Protein AF-A0A521UK44-F1 (afdb_monomer)

Structure (mmCIF, N/CA/C/O backbone):
data_AF-A0A521UK44-F1
#
_entry.id   AF-A0A521UK44-F1
#
loop_
_atom_site.group_PDB
_atom_site.id
_atom_site.type_symbol
_atom_site.label_atom_id
_atom_site.label_alt_id
_atom_site.label_comp_id
_atom_site.label_asym_id
_atom_site.label_entity_id
_atom_site.label_seq_id
_atom_site.pdbx_PDB_ins_code
_atom_site.Cartn_x
_atom_site.Cartn_y
_atom_site.Cartn_z
_atom_site.occupancy
_atom_site.B_iso_or_equiv
_atom_site.auth_seq_id
_atom_site.auth_comp_id
_atom_site.auth_asym_id
_atom_site.auth_atom_id
_atom_site.pdbx_PDB_model_num
ATOM 1 N N . MET A 1 1 ? -16.943 -1.272 20.532 1.00 73.62 1 MET A N 1
ATOM 2 C CA . MET A 1 1 ? -16.812 0.109 20.017 1.00 73.62 1 MET A CA 1
ATOM 3 C C . MET A 1 1 ? -16.555 1.022 21.199 1.00 73.62 1 MET A C 1
ATOM 5 O O . MET A 1 1 ? -17.349 1.000 22.131 1.00 73.62 1 MET A O 1
ATOM 9 N N . HIS A 1 2 ? -15.454 1.770 21.177 1.00 82.94 2 HIS A N 1
ATOM 10 C CA . HIS A 1 2 ? -15.030 2.652 22.271 1.00 82.94 2 HIS A CA 1
ATOM 11 C C . HIS A 1 2 ? -15.030 4.107 21.805 1.00 82.94 2 HIS A C 1
ATOM 13 O O . HIS A 1 2 ? -14.493 4.373 20.740 1.00 82.94 2 HIS A O 1
ATOM 19 N N . ALA A 1 3 ? -15.595 5.042 22.571 1.00 88.75 3 ALA A N 1
ATOM 20 C CA . ALA A 1 3 ? -15.521 6.474 22.272 1.00 88.75 3 ALA A CA 1
ATOM 21 C C . ALA A 1 3 ? -14.520 7.155 23.214 1.00 88.75 3 ALA A C 1
ATOM 23 O O . ALA A 1 3 ? -14.630 7.019 24.431 1.00 88.75 3 ALA A O 1
ATOM 24 N N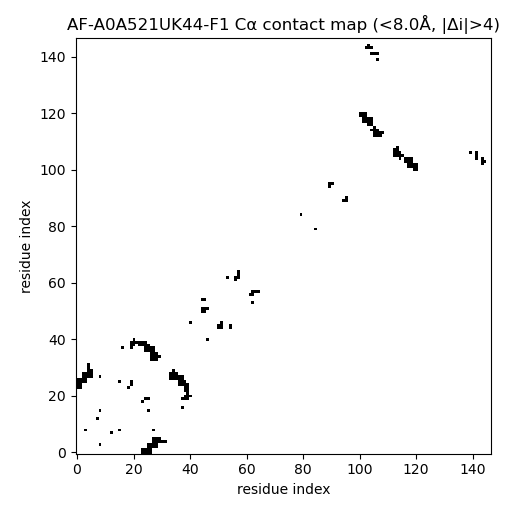 . ILE A 1 4 ? -13.543 7.872 22.659 1.00 91.88 4 ILE A N 1
ATOM 25 C CA . ILE A 1 4 ? -12.483 8.549 23.416 1.00 91.88 4 ILE A CA 1
ATOM 26 C C . ILE A 1 4 ? -12.240 9.962 22.903 1.00 91.88 4 ILE A C 1
ATOM 28 O O . ILE A 1 4 ? -12.144 10.193 21.701 1.00 91.88 4 ILE A O 1
ATOM 32 N N . GLY A 1 5 ? -12.058 10.898 23.833 1.00 92.06 5 GLY A N 1
ATOM 33 C CA . GLY A 1 5 ? -11.673 12.267 23.507 1.00 92.06 5 GLY A CA 1
ATOM 34 C C . GLY A 1 5 ? -10.259 12.358 22.924 1.00 92.06 5 GLY A C 1
ATOM 35 O O . GLY A 1 5 ? -9.378 11.573 23.289 1.00 92.06 5 GLY A O 1
ATOM 36 N N . ILE A 1 6 ? -10.007 13.363 22.077 1.00 92.31 6 ILE A N 1
ATOM 37 C CA . ILE A 1 6 ? -8.673 13.666 21.516 1.00 92.31 6 ILE A CA 1
ATOM 38 C C . ILE A 1 6 ? -7.602 13.762 22.612 1.00 92.31 6 ILE A C 1
ATOM 40 O O . ILE A 1 6 ? -6.473 13.305 22.429 1.00 92.31 6 ILE A O 1
ATOM 44 N N . GLU A 1 7 ? -7.944 14.327 23.769 1.00 91.00 7 GLU A N 1
ATOM 45 C CA . GLU A 1 7 ? -7.009 14.470 24.884 1.00 91.00 7 GLU A CA 1
ATOM 46 C C . GLU A 1 7 ? -6.581 13.114 25.467 1.00 91.00 7 GLU A C 1
ATOM 48 O O . GLU A 1 7 ? -5.390 12.877 25.692 1.00 91.00 7 GLU A O 1
ATOM 53 N N . ALA A 1 8 ? -7.532 12.192 25.637 1.00 89.06 8 ALA A N 1
ATOM 54 C CA . ALA A 1 8 ? -7.252 10.831 26.084 1.00 89.06 8 ALA A CA 1
ATOM 55 C C . ALA A 1 8 ? -6.443 10.052 25.034 1.00 89.06 8 ALA A C 1
ATOM 57 O O . ALA A 1 8 ? -5.500 9.339 25.386 1.00 89.06 8 ALA A O 1
ATOM 58 N N . LEU A 1 9 ? -6.758 10.242 23.745 1.00 91.44 9 LEU A N 1
ATOM 59 C CA . LEU A 1 9 ? -6.027 9.621 22.642 1.00 91.44 9 LEU A CA 1
ATOM 60 C C . LEU A 1 9 ? -4.561 10.069 22.610 1.00 91.44 9 LEU A C 1
ATOM 62 O O . LEU A 1 9 ? -3.677 9.234 22.453 1.00 91.44 9 LEU A O 1
ATOM 66 N N . LYS A 1 10 ? -4.283 11.361 22.813 1.00 91.38 10 LYS A N 1
ATOM 67 C CA . LYS A 1 10 ? -2.912 11.897 22.838 1.00 91.38 10 LYS A CA 1
ATOM 68 C C . LYS A 1 10 ? -2.050 11.220 23.909 1.00 91.38 10 LYS A C 1
ATOM 70 O O . LYS A 1 10 ? -0.900 10.881 23.649 1.00 91.38 10 LYS A O 1
ATOM 75 N N . ASN A 1 11 ? -2.611 11.008 25.099 1.00 93.50 11 ASN A N 1
ATOM 76 C CA . ASN A 1 11 ? -1.867 10.486 26.246 1.00 93.50 11 ASN A CA 1
ATOM 77 C C . ASN A 1 11 ? -1.680 8.959 26.203 1.00 93.50 11 ASN A C 1
ATOM 79 O O . ASN A 1 11 ? -0.750 8.444 26.819 1.00 93.50 11 ASN A O 1
ATOM 83 N N . ARG A 1 12 ? -2.561 8.226 25.504 1.00 91.75 12 ARG A N 1
ATOM 84 C CA . ARG A 1 12 ? -2.573 6.749 25.476 1.00 91.75 12 ARG A CA 1
ATOM 85 C C . ARG A 1 12 ? -2.700 6.167 24.066 1.00 91.75 12 ARG A C 1
ATOM 87 O O . ARG A 1 12 ? -3.253 5.086 23.878 1.00 91.75 12 ARG A O 1
ATOM 94 N N . LEU A 1 13 ? -2.151 6.854 23.064 1.00 92.56 13 LEU A N 1
ATOM 95 C CA . LEU A 1 13 ? -2.261 6.465 21.654 1.00 92.56 13 LEU A CA 1
ATOM 96 C C . LEU A 1 13 ? -1.863 5.002 21.418 1.00 92.56 13 LEU A C 1
ATOM 98 O O . LEU A 1 13 ? -2.602 4.246 20.795 1.00 92.56 13 LEU A O 1
ATOM 102 N N . SER A 1 14 ? -0.716 4.588 21.957 1.00 90.69 14 SER A N 1
ATOM 103 C CA . SER A 1 14 ? -0.182 3.235 21.774 1.00 90.69 14 SER A CA 1
ATOM 104 C C . SER A 1 14 ? -1.114 2.140 22.298 1.00 90.69 14 SER A C 1
ATOM 106 O O . SER A 1 14 ? -1.151 1.046 21.738 1.00 90.69 14 SER A O 1
ATOM 108 N N . GLU A 1 15 ? -1.866 2.414 23.362 1.00 91.00 15 GLU A N 1
ATOM 109 C CA . GLU A 1 15 ? -2.834 1.475 23.931 1.00 91.00 15 GLU A CA 1
ATOM 110 C C . GLU A 1 15 ? -4.027 1.300 22.991 1.00 91.00 15 GLU A C 1
ATOM 112 O O . GLU A 1 15 ? -4.367 0.177 22.615 1.00 91.00 15 GLU A O 1
ATOM 117 N N . PHE A 1 16 ? -4.600 2.414 22.535 1.00 91.12 16 PHE A N 1
ATOM 118 C CA . PHE A 1 16 ? -5.757 2.400 21.645 1.00 91.12 16 PHE A CA 1
ATOM 119 C C . PHE A 1 16 ? -5.426 1.867 20.248 1.00 91.12 16 PHE A C 1
ATOM 121 O O . PHE A 1 16 ? -6.240 1.160 19.663 1.00 91.12 16 PHE A O 1
ATOM 128 N N . VAL A 1 17 ? -4.211 2.095 19.737 1.00 89.31 17 VAL A N 1
ATOM 129 C CA . VAL A 1 17 ? -3.739 1.476 18.485 1.00 89.31 17 VAL A CA 1
ATOM 130 C C . VAL A 1 17 ? -3.633 -0.044 18.621 1.00 89.31 17 VAL A C 1
ATOM 132 O O . VAL A 1 17 ? -4.026 -0.770 17.711 1.00 89.31 17 VAL A O 1
ATOM 135 N N . ARG A 1 18 ? -3.158 -0.560 19.763 1.00 89.44 18 ARG A N 1
ATOM 136 C CA . ARG A 1 18 ? -3.140 -2.013 20.027 1.00 89.44 18 ARG A CA 1
ATOM 137 C C . ARG A 1 18 ? -4.543 -2.584 20.194 1.00 89.44 18 ARG A C 1
ATOM 139 O O . ARG A 1 18 ? -4.771 -3.742 19.857 1.00 89.44 18 ARG A O 1
ATOM 146 N N . LEU A 1 19 ? -5.468 -1.808 20.751 1.00 88.50 19 LEU A N 1
ATOM 147 C CA . LEU A 1 19 ? -6.878 -2.179 20.831 1.00 88.50 19 LEU A CA 1
ATOM 148 C C . LEU A 1 19 ? -7.479 -2.288 19.420 1.00 88.50 19 LEU A C 1
ATOM 150 O O . LEU A 1 19 ? -8.051 -3.321 19.080 1.00 88.50 19 LEU A O 1
ATOM 154 N N . ALA A 1 20 ? -7.222 -1.298 18.561 1.00 88.56 20 ALA A N 1
ATOM 155 C CA . ALA A 1 20 ? -7.658 -1.322 17.169 1.00 88.56 20 ALA A CA 1
ATOM 156 C C . ALA A 1 20 ? -7.037 -2.470 16.370 1.00 88.56 20 ALA A C 1
ATOM 158 O O . ALA A 1 20 ? -7.738 -3.182 15.658 1.00 88.56 20 ALA A O 1
ATOM 159 N N . GLY A 1 21 ? -5.744 -2.741 16.562 1.00 83.69 21 GLY A N 1
ATOM 160 C CA . GLY A 1 21 ? -5.069 -3.890 15.954 1.00 83.69 21 GLY A CA 1
ATOM 161 C C . GLY A 1 21 ? -5.638 -5.254 16.367 1.00 83.69 21 GLY A C 1
ATOM 162 O O . GLY A 1 21 ? -5.449 -6.224 15.643 1.00 83.69 21 GLY A O 1
ATOM 163 N N . ARG A 1 22 ? -6.357 -5.338 17.495 1.00 84.56 22 ARG A N 1
ATOM 164 C CA . ARG A 1 22 ? -7.035 -6.559 17.965 1.00 84.56 22 ARG A CA 1
ATOM 165 C C . ARG A 1 22 ? -8.445 -6.745 17.396 1.00 84.56 22 ARG A C 1
ATOM 167 O O . ARG A 1 22 ? -9.093 -7.727 17.739 1.00 84.56 22 ARG A O 1
ATOM 174 N N . GLY A 1 23 ? -8.908 -5.842 16.529 1.00 84.94 23 GLY A N 1
ATOM 175 C CA . GLY A 1 23 ? -10.236 -5.923 15.914 1.00 84.94 23 GLY A CA 1
ATOM 176 C C . GLY A 1 23 ? -11.252 -4.931 16.473 1.00 84.94 23 GLY A C 1
ATOM 177 O O . GLY A 1 23 ? -12.405 -4.950 16.050 1.00 84.94 23 GLY A O 1
ATOM 178 N N . GLU A 1 24 ? -10.869 -4.062 17.410 1.00 87.12 24 GLU A N 1
ATOM 179 C CA . GLU A 1 24 ? -11.815 -3.120 18.004 1.00 87.12 24 GLU A CA 1
ATOM 180 C C . GLU A 1 24 ? -11.887 -1.783 17.265 1.00 87.12 24 GLU A C 1
ATOM 182 O O . GLU A 1 24 ? -10.884 -1.133 17.000 1.00 87.12 24 GLU A O 1
ATOM 187 N N . THR A 1 25 ? -13.098 -1.299 17.012 1.00 90.12 25 THR A N 1
ATOM 188 C CA . THR A 1 25 ? -13.299 0.065 16.515 1.00 90.12 25 THR A CA 1
ATOM 189 C C . THR A 1 25 ? -13.268 1.082 17.656 1.00 90.12 25 THR A C 1
ATOM 191 O O . THR A 1 25 ? -14.058 0.985 18.608 1.00 90.12 25 THR A O 1
ATOM 194 N N . VAL A 1 26 ? -12.415 2.101 17.521 1.00 92.56 26 VAL A N 1
ATOM 195 C CA . VAL A 1 26 ? -12.287 3.219 18.462 1.00 92.56 26 VAL A CA 1
ATOM 196 C C . VAL A 1 26 ? -12.689 4.531 17.780 1.00 92.56 26 VAL A C 1
ATOM 198 O O . VAL A 1 26 ? -12.046 4.981 16.839 1.00 92.56 26 VAL A O 1
ATOM 201 N N . LEU A 1 27 ? -13.755 5.160 18.259 1.00 92.56 27 LEU A N 1
ATOM 202 C CA . LEU A 1 27 ? -14.236 6.468 17.830 1.00 92.56 27 LEU A CA 1
ATOM 203 C C . LEU A 1 27 ? -13.479 7.565 18.577 1.00 92.56 27 LEU A C 1
ATOM 205 O O . LEU A 1 27 ? -13.431 7.581 19.807 1.00 92.56 27 LEU A O 1
ATOM 209 N N . VAL A 1 28 ? -12.916 8.504 17.827 1.00 93.56 28 VAL A N 1
ATOM 210 C CA . VAL A 1 28 ? -12.214 9.669 18.363 1.00 93.56 28 VAL A CA 1
ATOM 211 C C . VAL A 1 28 ? -13.169 10.853 18.364 1.00 93.56 28 VAL A C 1
ATOM 213 O O . VAL A 1 28 ? -13.737 11.188 17.321 1.00 93.56 28 VAL A O 1
ATOM 216 N N . THR A 1 29 ? -13.333 11.495 19.518 1.00 94.75 29 THR A N 1
ATOM 217 C CA . THR A 1 29 ? -14.237 12.631 19.712 1.00 94.75 29 THR A CA 1
ATOM 218 C C . THR A 1 29 ? -13.488 13.924 20.056 1.00 94.75 29 THR A C 1
ATOM 220 O O . THR A 1 29 ? -12.518 13.920 20.812 1.00 94.75 29 THR A O 1
ATOM 223 N N . ASP A 1 30 ? -13.942 15.056 19.516 1.00 93.00 30 ASP A N 1
ATOM 224 C CA . ASP A 1 30 ? -13.625 16.406 20.010 1.00 93.00 30 ASP A CA 1
ATOM 225 C C . ASP A 1 30 ? -14.919 17.027 20.524 1.00 93.00 30 ASP A C 1
ATOM 227 O O . ASP A 1 30 ? -15.873 17.135 19.753 1.00 93.00 30 ASP A O 1
ATOM 231 N N . ARG A 1 31 ? -14.964 17.426 21.802 1.00 89.12 31 ARG A N 1
ATOM 232 C CA . ARG A 1 31 ? -16.148 18.058 22.417 1.00 89.12 31 ARG A CA 1
ATOM 233 C C . ARG A 1 31 ? -17.450 17.317 22.062 1.00 89.12 31 ARG A C 1
ATOM 235 O O . ARG A 1 31 ? -18.374 17.894 21.497 1.00 89.12 31 ARG A O 1
ATOM 242 N N . ASP A 1 32 ? -17.453 16.006 22.317 1.00 81.94 32 ASP A N 1
ATOM 243 C CA . ASP A 1 32 ? -18.562 15.068 22.065 1.00 81.94 32 ASP A CA 1
ATOM 244 C C . ASP A 1 32 ? -18.972 14.866 20.596 1.00 81.94 32 ASP A C 1
ATOM 246 O O . ASP A 1 32 ? -19.937 14.162 20.297 1.00 81.94 32 ASP A O 1
ATOM 250 N N . ARG A 1 33 ? -18.199 15.399 19.645 1.00 90.94 33 ARG A N 1
ATOM 251 C CA . ARG A 1 33 ? -18.382 15.158 18.212 1.00 90.94 33 ARG A CA 1
ATOM 252 C C . ARG A 1 33 ? -17.369 14.142 17.705 1.00 90.94 33 ARG A C 1
ATOM 254 O O . ARG A 1 33 ? -16.169 14.338 17.870 1.00 90.94 33 ARG A O 1
ATOM 261 N N . VAL A 1 34 ? -17.830 13.093 17.024 1.00 91.62 34 VAL A N 1
ATOM 262 C CA . VAL A 1 34 ? -16.942 12.130 16.349 1.00 91.62 34 VAL A CA 1
ATOM 263 C C . VAL A 1 34 ? -16.196 12.833 15.213 1.00 91.62 34 VAL A C 1
ATOM 265 O O . VAL A 1 34 ? -16.817 13.380 14.301 1.00 91.62 34 VAL A O 1
ATOM 268 N N . VAL A 1 35 ? -14.865 12.823 15.281 1.00 92.12 35 VAL A N 1
ATOM 269 C CA . VAL A 1 35 ? -13.973 13.439 14.284 1.00 92.12 35 VAL A CA 1
ATOM 270 C C . VAL A 1 35 ? -13.196 12.409 13.471 1.00 92.12 35 VAL A C 1
ATOM 272 O O . VAL A 1 35 ? -12.824 12.691 12.335 1.00 92.12 35 VAL A O 1
ATOM 275 N N . ALA A 1 36 ? -12.946 11.225 14.031 1.00 91.62 36 ALA A N 1
ATOM 276 C CA . ALA A 1 36 ? -12.216 10.158 13.361 1.00 91.62 36 ALA A CA 1
ATOM 277 C C . ALA A 1 36 ? -12.576 8.784 13.936 1.00 91.62 36 ALA A C 1
ATOM 279 O O . ALA A 1 36 ? -13.144 8.671 15.023 1.00 91.62 36 ALA A O 1
ATOM 280 N N . GLU A 1 37 ? -12.195 7.740 13.210 1.00 91.25 37 GLU A N 1
ATOM 281 C CA . GLU A 1 37 ? -12.329 6.347 13.618 1.00 91.25 37 GLU A CA 1
ATOM 282 C C . GLU A 1 37 ? -10.978 5.646 13.453 1.00 91.25 37 GLU A C 1
ATOM 284 O O . GLU A 1 37 ? -10.337 5.734 12.402 1.00 91.25 37 GLU A O 1
ATOM 289 N N . LEU A 1 38 ? -10.548 4.948 14.499 1.00 91.06 38 LEU A N 1
ATOM 290 C CA . LEU A 1 38 ? -9.434 4.018 14.464 1.00 91.06 38 LEU A CA 1
ATOM 291 C C . LEU A 1 38 ? -10.012 2.612 14.287 1.00 91.06 38 LEU A C 1
ATOM 293 O O . LEU A 1 38 ? -10.668 2.080 15.183 1.00 91.06 38 LEU A O 1
ATOM 297 N N . VAL A 1 39 ? -9.784 2.038 13.111 1.00 88.44 39 VAL A N 1
ATOM 298 C CA . VAL A 1 39 ? -10.273 0.709 12.729 1.00 88.44 39 VAL A CA 1
ATOM 299 C C . VAL A 1 39 ? -9.139 -0.308 12.703 1.00 88.44 39 VAL A C 1
ATOM 301 O O . VAL A 1 39 ? -7.985 0.078 12.472 1.00 88.44 39 VAL A O 1
ATOM 304 N N . PRO A 1 40 ? -9.441 -1.607 12.871 1.00 83.62 40 PRO A N 1
ATOM 305 C CA . PRO A 1 40 ? -8.479 -2.651 12.560 1.00 83.62 40 PRO A CA 1
ATOM 306 C C . PRO A 1 40 ? -7.958 -2.536 11.118 1.00 83.62 40 PRO A C 1
ATOM 308 O O . PRO A 1 40 ? -8.672 -2.050 10.228 1.00 83.62 40 PRO A O 1
ATOM 311 N N . PRO A 1 41 ? -6.723 -3.003 10.854 1.00 76.62 41 PRO A N 1
ATOM 312 C CA . PRO A 1 41 ? -6.232 -3.171 9.494 1.00 76.62 41 PRO A CA 1
ATOM 313 C C . PRO A 1 41 ? -7.241 -3.999 8.694 1.00 76.62 41 PRO A C 1
ATOM 315 O O . PRO A 1 41 ? -7.597 -5.104 9.095 1.00 76.62 41 PRO A O 1
ATOM 318 N N . ARG A 1 42 ? -7.744 -3.448 7.585 1.00 70.62 42 ARG A N 1
ATOM 319 C CA . ARG A 1 42 ? -8.755 -4.125 6.762 1.00 70.62 42 ARG A CA 1
ATOM 320 C C . ARG A 1 42 ? -8.202 -5.451 6.243 1.00 70.62 42 ARG A C 1
ATOM 322 O O . ARG A 1 42 ? -7.091 -5.470 5.713 1.00 70.62 42 ARG A O 1
ATOM 329 N N . GLU A 1 43 ? -8.993 -6.515 6.337 1.00 56.31 43 GLU A N 1
ATOM 330 C CA . GLU A 1 43 ? -8.676 -7.812 5.735 1.00 56.31 43 GLU A CA 1
ATOM 331 C C . GLU A 1 43 ? -8.365 -7.614 4.240 1.00 56.31 43 GLU A C 1
ATOM 333 O O . GLU A 1 43 ? -9.131 -6.986 3.507 1.00 56.31 43 GLU A O 1
ATOM 338 N N . GLY A 1 44 ? -7.176 -8.042 3.807 1.00 55.25 44 GLY A N 1
ATOM 339 C CA . GLY A 1 44 ? -6.665 -7.813 2.448 1.00 55.25 44 GLY A CA 1
ATOM 340 C C . GLY A 1 44 ? -5.729 -6.607 2.281 1.00 55.25 44 GLY A C 1
ATOM 341 O O . GLY A 1 44 ? -5.117 -6.461 1.224 1.00 55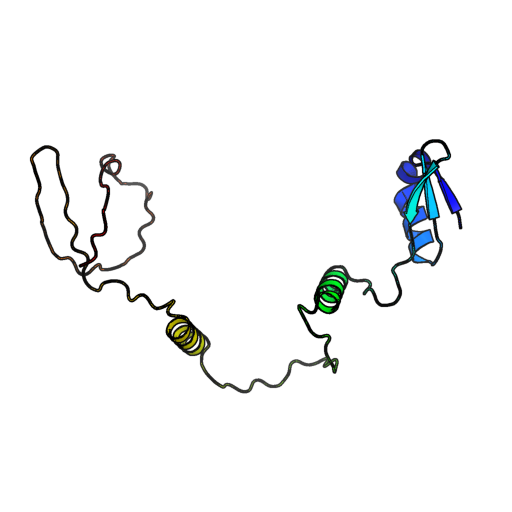.25 44 GLY A O 1
ATOM 342 N N . ARG A 1 45 ? -5.542 -5.764 3.307 1.00 56.66 45 ARG A N 1
ATOM 343 C CA . ARG A 1 45 ? -4.369 -4.880 3.388 1.00 56.66 45 ARG A CA 1
ATOM 344 C C . ARG A 1 45 ? -3.250 -5.644 4.069 1.00 56.66 45 ARG A C 1
ATOM 346 O O . ARG A 1 45 ? -3.425 -6.142 5.178 1.00 56.66 45 ARG A O 1
ATOM 353 N N . SER A 1 46 ? -2.106 -5.744 3.406 1.00 57.81 46 SER A N 1
ATOM 354 C CA . SER A 1 46 ? -0.962 -6.383 4.038 1.00 57.81 46 SER A CA 1
ATOM 355 C C . SER A 1 46 ? -0.475 -5.562 5.239 1.00 57.81 46 SER A C 1
ATOM 357 O O . SER A 1 46 ? -0.564 -4.333 5.266 1.00 57.81 46 SER A O 1
ATOM 359 N N . LEU A 1 47 ? 0.011 -6.281 6.253 1.00 61.44 47 LEU A N 1
ATOM 360 C CA . LEU A 1 47 ? 0.484 -5.767 7.541 1.00 61.44 47 LEU A CA 1
ATOM 361 C C . LEU A 1 47 ? 1.800 -4.978 7.424 1.00 61.44 47 LEU A C 1
ATOM 363 O O . LEU A 1 47 ? 2.254 -4.377 8.396 1.00 61.44 47 LEU A O 1
ATOM 367 N N . SER A 1 48 ? 2.415 -4.988 6.241 1.00 65.19 48 SER A N 1
ATOM 368 C CA . SER A 1 48 ? 3.680 -4.330 5.935 1.00 65.19 48 SER A CA 1
ATOM 369 C C . SER A 1 48 ? 3.448 -3.093 5.052 1.00 65.19 48 SER A C 1
ATOM 371 O O . SER A 1 48 ? 2.673 -3.122 4.097 1.00 65.19 48 SER A O 1
ATOM 373 N N . VAL A 1 49 ? 4.112 -1.972 5.362 1.00 60.66 49 VAL A N 1
ATOM 374 C CA . VAL A 1 49 ? 3.928 -0.678 4.662 1.00 60.66 49 VAL A CA 1
ATOM 375 C C . VAL A 1 49 ? 4.217 -0.741 3.146 1.00 60.66 49 VAL A C 1
ATOM 377 O O . VAL A 1 49 ? 3.392 -0.234 2.382 1.00 60.66 49 VAL A O 1
ATOM 380 N N . PRO A 1 50 ? 5.307 -1.383 2.669 1.00 62.28 50 PRO A N 1
ATOM 381 C CA . PRO A 1 50 ? 5.557 -1.596 1.231 1.00 62.28 50 PRO A CA 1
ATOM 382 C C . PRO A 1 50 ? 4.399 -2.282 0.498 1.00 62.28 50 PRO A C 1
ATOM 384 O O . PRO A 1 50 ? 4.128 -2.064 -0.677 1.00 62.28 50 PRO A O 1
ATOM 387 N N . ASP A 1 51 ? 3.691 -3.098 1.245 1.00 69.56 51 ASP A N 1
ATOM 388 C CA . ASP A 1 51 ? 2.753 -4.099 0.796 1.00 69.56 51 ASP A CA 1
ATOM 389 C C . ASP A 1 51 ? 1.334 -3.488 0.717 1.00 69.56 51 ASP A C 1
ATOM 391 O O . ASP A 1 51 ? 0.552 -3.782 -0.188 1.00 69.56 51 ASP A O 1
ATOM 395 N N . ALA A 1 52 ? 1.046 -2.506 1.582 1.00 71.94 52 ALA A N 1
ATOM 396 C CA . ALA A 1 52 ? -0.099 -1.606 1.454 1.00 71.94 52 ALA A CA 1
ATOM 397 C C . ALA A 1 52 ? 0.012 -0.672 0.232 1.00 71.94 52 ALA A C 1
ATOM 399 O O . ALA A 1 52 ? -0.994 -0.415 -0.433 1.00 71.94 52 ALA A O 1
ATOM 400 N N . PHE A 1 53 ? 1.219 -0.187 -0.084 1.00 80.06 53 PHE A N 1
ATOM 401 C CA . PHE A 1 53 ? 1.462 0.617 -1.287 1.00 80.06 53 PHE A CA 1
ATOM 402 C C . PHE A 1 53 ? 1.239 -0.204 -2.564 1.00 80.06 53 PHE A C 1
ATOM 404 O O . PHE A 1 53 ? 0.515 0.229 -3.460 1.00 80.06 53 PHE A O 1
ATOM 411 N N . LEU A 1 54 ? 1.769 -1.430 -2.615 1.00 80.69 54 LEU A N 1
ATOM 412 C CA . LEU A 1 54 ? 1.506 -2.358 -3.718 1.00 80.69 54 LEU A CA 1
ATOM 413 C C . LEU A 1 54 ? 0.009 -2.670 -3.866 1.00 80.69 54 LEU A C 1
ATOM 415 O O . LEU A 1 54 ? -0.506 -2.676 -4.982 1.00 80.69 54 LEU A O 1
ATOM 419 N N . ALA A 1 55 ? -0.715 -2.858 -2.759 1.00 81.69 55 ALA A N 1
ATOM 420 C CA . ALA A 1 55 ? -2.161 -3.086 -2.793 1.00 81.69 55 ALA A CA 1
ATOM 421 C C . ALA A 1 55 ? -2.955 -1.886 -3.352 1.00 81.69 55 ALA A C 1
ATOM 423 O O . ALA A 1 55 ? -3.982 -2.073 -4.006 1.00 81.69 55 ALA A O 1
ATOM 424 N N . GLU A 1 56 ? -2.501 -0.650 -3.119 1.00 83.31 56 GLU A N 1
ATOM 425 C CA . GLU A 1 56 ? -3.077 0.542 -3.758 1.00 83.31 56 GLU A CA 1
ATOM 426 C C . GLU A 1 56 ? -2.826 0.536 -5.267 1.00 83.31 56 GLU A C 1
ATOM 428 O O . GLU A 1 56 ? -3.769 0.711 -6.036 1.00 83.31 56 GLU A O 1
ATOM 433 N N . LEU A 1 57 ? -1.593 0.254 -5.696 1.00 86.69 57 LEU A N 1
ATOM 434 C CA . LEU A 1 57 ? -1.250 0.181 -7.118 1.00 86.69 57 LEU A CA 1
ATOM 435 C C . LEU A 1 57 ? -2.052 -0.894 -7.862 1.00 86.69 57 LEU A C 1
ATOM 437 O O . LEU A 1 57 ? -2.451 -0.672 -9.004 1.00 86.69 57 LEU A O 1
ATOM 441 N N . VAL A 1 58 ? -2.335 -2.030 -7.216 1.00 87.00 58 VAL A N 1
ATOM 442 C CA . VAL A 1 58 ? -3.217 -3.063 -7.781 1.00 87.00 58 VAL A CA 1
ATOM 443 C C . VAL A 1 58 ? -4.643 -2.546 -7.945 1.00 87.00 58 VAL A C 1
ATOM 445 O O . VAL A 1 58 ? -5.251 -2.735 -8.995 1.00 87.00 58 VAL A O 1
ATOM 448 N N . ARG A 1 59 ? -5.178 -1.843 -6.941 1.00 81.19 59 ARG A N 1
ATOM 449 C CA . ARG A 1 59 ? -6.535 -1.278 -7.003 1.00 81.19 59 ARG A CA 1
ATOM 450 C C . ARG A 1 59 ? -6.676 -0.209 -8.085 1.00 81.19 59 ARG A C 1
ATOM 452 O O . ARG A 1 59 ? -7.720 -0.125 -8.720 1.00 81.19 59 ARG A O 1
ATOM 459 N N . GLN A 1 60 ? -5.634 0.592 -8.288 1.00 91.94 60 GLN A N 1
ATOM 460 C CA . GLN A 1 60 ? -5.581 1.604 -9.343 1.00 91.94 60 GLN A CA 1
ATOM 461 C C . GLN A 1 60 ? -5.394 0.998 -10.742 1.00 91.94 60 GLN A C 1
ATOM 463 O O . GLN A 1 60 ? -5.461 1.721 -11.730 1.00 91.94 60 GLN A O 1
ATOM 468 N N . GLY A 1 61 ? -5.151 -0.314 -10.842 1.00 89.88 61 GLY A N 1
ATOM 469 C CA . GLY A 1 61 ? -4.866 -0.985 -12.109 1.00 89.88 61 GLY A CA 1
ATOM 470 C C . GLY A 1 61 ? -3.466 -0.695 -12.656 1.00 89.88 61 GLY A C 1
ATOM 471 O O . GLY A 1 61 ? -3.163 -1.075 -13.782 1.00 89.88 61 GLY A O 1
ATOM 472 N N . CYS A 1 62 ? -2.600 -0.051 -11.869 1.00 92.00 62 CYS A N 1
ATOM 473 C CA . CYS A 1 62 ? -1.220 0.249 -12.247 1.00 92.00 62 CYS A CA 1
ATOM 474 C C . CYS A 1 62 ? -0.343 -1.012 -12.261 1.00 92.00 62 CYS A C 1
ATOM 476 O O . CYS A 1 62 ? 0.644 -1.077 -12.989 1.00 92.00 62 CYS A O 1
ATOM 478 N N . VAL A 1 63 ? -0.680 -2.007 -11.435 1.00 90.38 63 VAL A N 1
ATOM 479 C CA . VAL A 1 63 ? 0.056 -3.272 -11.298 1.00 90.38 63 VAL A CA 1
ATOM 480 C C . VAL A 1 63 ? -0.941 -4.428 -11.188 1.00 90.38 63 VAL A C 1
ATOM 482 O O . VAL A 1 63 ? -2.050 -4.257 -10.696 1.00 90.38 63 VAL A O 1
ATOM 485 N N . THR A 1 64 ? -0.562 -5.627 -11.630 1.00 87.12 64 THR A N 1
ATOM 486 C CA . THR A 1 64 ? -1.357 -6.850 -11.424 1.00 87.12 64 THR A CA 1
ATOM 487 C C . THR A 1 64 ? -0.760 -7.672 -10.286 1.00 87.12 64 THR A C 1
ATOM 489 O O . THR A 1 64 ? 0.450 -7.897 -10.260 1.00 87.12 64 THR A O 1
ATOM 492 N N . ALA A 1 65 ? -1.597 -8.134 -9.353 1.00 83.94 65 ALA A N 1
ATOM 493 C CA . ALA A 1 65 ? -1.153 -9.013 -8.274 1.00 83.94 65 ALA A CA 1
ATOM 494 C C . ALA A 1 65 ? -0.549 -10.322 -8.833 1.00 83.94 65 ALA A C 1
ATOM 496 O O . ALA A 1 65 ? -1.019 -10.831 -9.858 1.00 83.94 65 ALA A O 1
ATOM 497 N N . PRO A 1 66 ? 0.481 -10.891 -8.181 1.00 80.69 66 PRO A N 1
ATOM 498 C CA . PRO A 1 66 ? 1.103 -12.123 -8.646 1.00 80.69 66 PRO A CA 1
ATOM 499 C C . PRO A 1 66 ? 0.097 -13.281 -8.634 1.00 80.69 66 PRO A C 1
ATOM 501 O O . PRO A 1 66 ? -0.623 -13.482 -7.660 1.00 80.69 66 PRO A O 1
ATOM 504 N N . ARG A 1 67 ? 0.070 -14.074 -9.714 1.00 83.12 67 ARG A N 1
ATOM 505 C CA . ARG A 1 67 ? -0.774 -15.285 -9.803 1.00 83.12 67 ARG A CA 1
ATOM 506 C C . ARG A 1 67 ? -0.244 -16.437 -8.952 1.00 83.12 67 ARG A C 1
ATOM 508 O O . ARG A 1 67 ? -1.015 -17.289 -8.529 1.00 83.12 67 ARG A O 1
ATOM 515 N N . PHE A 1 68 ? 1.065 -16.459 -8.721 1.00 79.62 68 PHE A N 1
ATOM 516 C CA . PHE A 1 68 ? 1.750 -17.475 -7.937 1.00 79.62 68 PHE A CA 1
ATOM 517 C C . PHE A 1 68 ? 2.8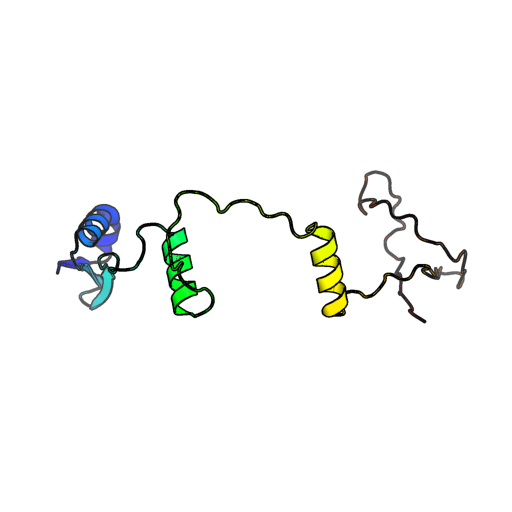35 -16.811 -7.101 1.00 79.62 68 PHE A C 1
ATOM 519 O O . PHE A 1 68 ? 3.534 -15.917 -7.579 1.00 79.62 68 PHE A O 1
ATOM 526 N N . VAL A 1 69 ? 2.981 -17.267 -5.863 1.00 74.88 69 VAL A N 1
ATOM 527 C CA . VAL A 1 69 ? 4.063 -16.844 -4.978 1.00 74.88 69 VAL A CA 1
ATOM 528 C C . VAL A 1 69 ? 5.177 -17.877 -5.101 1.00 74.88 69 VAL A C 1
ATOM 530 O O . VAL A 1 69 ? 5.014 -19.017 -4.670 1.00 74.88 69 VAL A O 1
ATOM 533 N N . SER A 1 70 ? 6.299 -17.505 -5.716 1.00 75.94 70 SER A N 1
ATOM 534 C CA . SER A 1 70 ? 7.508 -18.331 -5.721 1.00 75.94 70 SER A CA 1
ATOM 535 C C . SER A 1 70 ? 8.453 -17.854 -4.624 1.00 75.94 70 SER A C 1
ATOM 537 O O . SER A 1 70 ? 8.802 -16.677 -4.567 1.00 75.94 70 SER A O 1
ATOM 539 N N . VAL A 1 71 ? 8.903 -18.771 -3.769 1.00 79.75 71 VAL A N 1
ATOM 540 C CA . VAL A 1 71 ? 9.911 -18.467 -2.735 1.00 79.75 71 VAL A CA 1
ATOM 541 C C . VAL A 1 71 ? 11.293 -18.250 -3.364 1.00 79.75 71 VAL A C 1
ATOM 543 O O . VAL A 1 71 ? 12.126 -17.524 -2.830 1.00 79.75 71 VAL A O 1
ATOM 546 N N . THR A 1 72 ? 11.533 -18.850 -4.530 1.00 84.44 72 THR A N 1
ATOM 547 C CA . THR A 1 72 ? 12.786 -18.745 -5.277 1.00 84.44 72 THR A CA 1
ATOM 548 C C . THR A 1 72 ? 12.625 -17.855 -6.510 1.00 84.44 72 THR A C 1
ATOM 550 O O . THR A 1 72 ? 11.603 -17.963 -7.194 1.00 84.44 72 THR A O 1
ATOM 553 N N . PRO A 1 73 ? 13.624 -17.016 -6.845 1.00 80.56 73 PRO A N 1
ATOM 554 C CA . PRO A 1 73 ? 13.646 -16.291 -8.111 1.00 80.56 73 PRO A CA 1
ATOM 555 C C . PRO A 1 73 ? 13.550 -17.251 -9.309 1.00 80.56 73 PRO A C 1
ATOM 557 O O . PRO A 1 73 ? 14.090 -18.360 -9.238 1.00 80.56 73 PRO A O 1
ATOM 560 N N . PRO A 1 74 ? 12.899 -16.849 -10.415 1.00 82.06 74 PRO A N 1
ATOM 561 C CA . PRO A 1 74 ? 12.877 -17.656 -11.627 1.00 82.06 74 PRO A CA 1
ATOM 562 C C . PRO A 1 74 ? 14.300 -17.850 -12.181 1.00 82.06 74 PRO A C 1
ATOM 564 O O . PRO A 1 74 ? 15.172 -16.998 -11.969 1.00 82.06 74 PRO A O 1
ATOM 567 N N . PRO A 1 75 ? 14.553 -18.954 -12.905 1.00 86.62 75 PRO A N 1
ATOM 568 C CA . PRO A 1 75 ? 15.849 -19.191 -13.526 1.00 86.62 75 PRO A CA 1
ATOM 569 C C . PRO A 1 75 ? 16.184 -18.068 -14.515 1.00 86.62 75 PRO A C 1
ATOM 571 O O . PRO A 1 75 ? 15.326 -17.595 -15.263 1.00 86.62 75 PRO A O 1
ATOM 574 N N . ARG A 1 76 ? 17.451 -17.639 -14.528 1.00 81.94 76 ARG A N 1
ATOM 575 C CA . ARG A 1 76 ? 17.934 -16.642 -15.488 1.00 81.94 76 ARG A CA 1
ATOM 576 C C . ARG A 1 76 ? 18.023 -17.269 -16.874 1.00 81.94 76 ARG A C 1
ATOM 578 O O . ARG A 1 76 ? 18.809 -18.187 -17.083 1.00 81.94 76 ARG A O 1
ATOM 585 N N . ILE A 1 77 ? 17.266 -16.718 -17.815 1.00 85.50 77 ILE A N 1
ATOM 586 C CA . ILE A 1 77 ? 17.409 -16.994 -19.243 1.00 85.50 77 ILE A CA 1
ATOM 587 C C . ILE A 1 77 ? 18.031 -15.733 -19.854 1.00 85.50 77 ILE A C 1
ATOM 589 O O . ILE A 1 77 ? 17.352 -14.708 -19.916 1.00 85.50 77 ILE A O 1
ATOM 593 N N . PRO A 1 78 ? 19.325 -15.738 -20.213 1.00 80.25 78 PRO A N 1
ATOM 594 C CA . PRO A 1 78 ? 19.949 -14.578 -20.835 1.00 80.25 78 PRO A CA 1
ATOM 595 C C . PRO A 1 78 ? 19.371 -14.391 -22.242 1.00 80.25 78 PRO A C 1
ATOM 597 O O . PRO A 1 78 ? 19.469 -15.292 -23.070 1.00 80.25 78 PRO A O 1
ATOM 600 N N . VAL A 1 79 ? 18.744 -13.239 -22.490 1.00 86.19 79 VAL A N 1
ATOM 601 C CA . VAL A 1 79 ? 18.149 -12.904 -23.797 1.00 86.19 79 VAL A CA 1
ATOM 602 C C . VAL A 1 79 ? 19.032 -11.902 -24.540 1.00 86.19 79 VAL A C 1
ATOM 604 O O . VAL A 1 79 ? 19.494 -12.196 -25.633 1.00 86.19 79 VAL A O 1
ATOM 607 N N . GLN A 1 80 ? 19.304 -10.747 -23.925 1.00 89.00 80 GLN A N 1
ATOM 608 C CA . GLN A 1 80 ? 20.153 -9.686 -24.474 1.00 89.00 80 GLN A CA 1
ATOM 609 C C . GLN A 1 80 ? 20.773 -8.839 -23.347 1.00 89.00 80 GLN A C 1
ATOM 611 O O . GLN A 1 80 ? 20.193 -8.775 -22.254 1.00 89.00 80 GLN A O 1
ATOM 616 N N . PRO A 1 81 ? 21.922 -8.182 -23.578 1.00 90.00 81 PRO A N 1
ATOM 617 C CA . PRO A 1 81 ? 22.458 -7.172 -22.672 1.00 90.00 81 PRO A CA 1
ATOM 618 C C . PRO A 1 81 ? 21.480 -6.004 -22.473 1.00 90.00 81 PRO A C 1
ATOM 620 O O . PRO A 1 81 ? 20.844 -5.533 -23.414 1.00 90.00 81 PRO A O 1
ATOM 623 N N . THR A 1 82 ? 21.385 -5.495 -21.242 1.00 88.19 82 THR A N 1
ATOM 624 C CA . THR A 1 82 ? 20.499 -4.365 -20.907 1.00 88.19 82 THR A CA 1
ATOM 625 C C . THR A 1 82 ? 20.806 -3.116 -21.735 1.00 88.19 82 THR A C 1
ATOM 627 O O . THR A 1 82 ? 19.893 -2.382 -22.092 1.00 88.19 82 THR A O 1
ATOM 630 N N . GLU A 1 83 ? 22.082 -2.869 -22.031 1.00 90.00 83 GLU A N 1
ATOM 631 C CA . GLU A 1 83 ? 22.524 -1.696 -22.791 1.00 90.00 83 GLU A CA 1
ATOM 632 C C . GLU A 1 83 ? 21.983 -1.702 -24.226 1.00 90.00 83 GLU A C 1
ATOM 634 O O . GLU A 1 83 ? 21.430 -0.699 -24.674 1.00 90.00 83 GLU A O 1
ATOM 639 N N . GLU A 1 84 ? 22.047 -2.849 -24.905 1.00 91.88 84 GLU A N 1
ATOM 640 C CA . GLU A 1 84 ? 21.505 -3.024 -26.257 1.00 91.88 84 GLU A CA 1
ATOM 641 C C . GLU A 1 84 ? 19.981 -2.840 -26.268 1.00 91.88 84 GLU 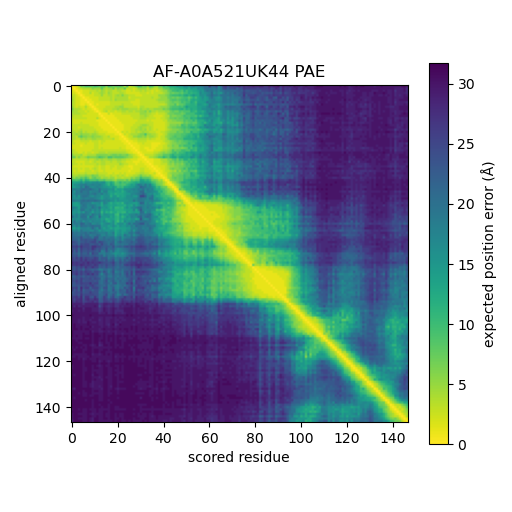A C 1
ATOM 643 O O . GLU A 1 84 ? 19.458 -2.052 -27.055 1.00 91.88 84 GLU A O 1
ATOM 648 N N . ALA A 1 85 ? 19.274 -3.450 -25.309 1.00 90.81 85 ALA A N 1
ATOM 649 C CA . ALA A 1 85 ? 17.823 -3.307 -25.179 1.00 90.81 85 ALA A CA 1
ATOM 650 C C . ALA A 1 85 ? 17.383 -1.844 -24.979 1.00 90.81 85 ALA A C 1
ATOM 652 O O . ALA A 1 85 ? 16.371 -1.401 -25.525 1.00 90.81 85 ALA A O 1
ATOM 653 N N . LEU A 1 86 ? 18.131 -1.083 -24.173 1.00 90.62 86 LEU A N 1
ATOM 654 C CA . LEU A 1 86 ? 17.855 0.334 -23.937 1.00 90.62 86 LEU A CA 1
ATOM 655 C C . LEU A 1 8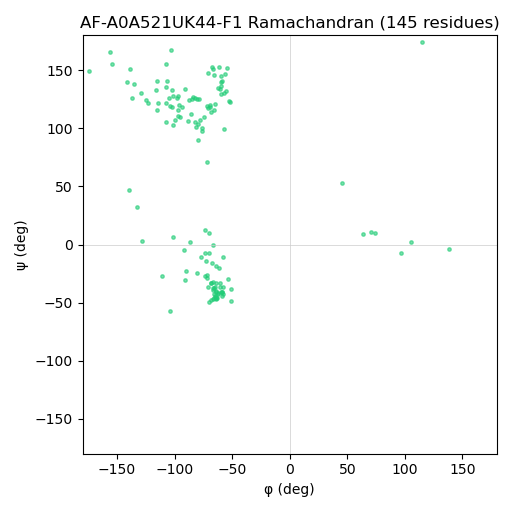6 ? 18.164 1.191 -25.169 1.00 90.62 86 LEU A C 1
ATOM 657 O O . LEU A 1 86 ? 17.420 2.133 -25.441 1.00 90.62 86 LEU A O 1
ATOM 661 N N . ALA A 1 87 ? 19.220 0.862 -25.917 1.00 88.94 87 ALA A N 1
ATOM 662 C CA . ALA A 1 87 ? 19.558 1.544 -27.162 1.00 88.94 87 ALA A CA 1
ATOM 663 C C . ALA A 1 87 ? 18.474 1.341 -28.232 1.00 88.94 87 ALA A C 1
ATOM 665 O O . ALA A 1 87 ? 18.090 2.297 -28.907 1.00 88.94 87 ALA A O 1
ATOM 666 N N . ASP A 1 88 ? 17.933 0.128 -28.345 1.00 89.81 88 ASP A N 1
ATOM 667 C CA . ASP A 1 88 ? 16.830 -0.173 -29.259 1.00 89.81 88 ASP A CA 1
ATOM 668 C C . ASP A 1 88 ? 15.557 0.591 -28.877 1.00 89.81 88 ASP A C 1
ATOM 670 O O . ASP A 1 88 ? 14.975 1.277 -29.716 1.00 89.81 88 ASP A O 1
ATOM 674 N N . LEU A 1 89 ? 15.189 0.596 -27.590 1.00 91.38 89 LEU A N 1
ATOM 675 C CA . LEU A 1 89 ? 14.051 1.380 -27.094 1.00 91.38 89 LEU A CA 1
ATOM 676 C C . LEU A 1 89 ? 14.211 2.885 -27.349 1.00 91.38 89 LEU A C 1
ATOM 678 O O . LEU A 1 89 ? 13.241 3.558 -27.698 1.00 91.38 89 LEU A O 1
ATOM 682 N N . ALA A 1 90 ? 15.417 3.429 -27.168 1.00 88.00 90 ALA A N 1
ATOM 683 C CA . ALA A 1 90 ? 15.698 4.835 -27.446 1.00 88.00 90 ALA A CA 1
ATOM 684 C C . ALA A 1 90 ? 15.598 5.157 -28.944 1.00 88.00 90 ALA A C 1
ATOM 686 O O . ALA A 1 90 ? 15.234 6.277 -29.316 1.00 88.00 90 ALA A O 1
ATOM 687 N N . ARG A 1 91 ? 15.927 4.198 -29.818 1.00 84.50 91 ARG A N 1
ATOM 688 C CA . ARG A 1 91 ? 15.752 4.331 -31.268 1.00 84.50 91 ARG A CA 1
ATOM 689 C C . ARG A 1 91 ? 14.270 4.356 -31.627 1.00 84.50 91 ARG A C 1
ATOM 691 O O . ARG A 1 91 ? 13.842 5.271 -32.325 1.00 84.50 91 ARG A O 1
ATOM 698 N N . ASP A 1 92 ? 13.492 3.427 -31.077 1.00 86.69 92 ASP A N 1
ATOM 699 C CA . ASP A 1 92 ? 12.056 3.291 -31.347 1.00 86.69 92 ASP A CA 1
ATOM 700 C C . ASP A 1 92 ? 11.238 4.485 -30.840 1.00 86.69 92 ASP A C 1
ATOM 702 O O . ASP A 1 92 ? 10.295 4.925 -31.496 1.00 86.69 92 ASP A O 1
ATOM 706 N N . ARG A 1 93 ? 11.610 5.048 -29.683 1.00 85.69 93 ARG A N 1
ATOM 707 C CA . ARG A 1 93 ? 10.968 6.251 -29.126 1.00 85.69 93 ARG A CA 1
ATOM 708 C C . ARG A 1 93 ? 11.316 7.534 -29.877 1.00 85.69 93 ARG A C 1
ATOM 710 O O . ARG A 1 93 ? 10.672 8.554 -29.654 1.00 85.69 93 ARG A O 1
ATOM 717 N N . GLY A 1 94 ? 12.342 7.507 -30.727 1.00 80.31 94 GLY A N 1
ATOM 718 C CA . GLY A 1 94 ? 12.912 8.722 -31.307 1.00 80.31 94 GLY A CA 1
ATOM 719 C C . GLY A 1 94 ? 13.678 9.581 -30.292 1.00 80.31 94 GLY A C 1
ATOM 720 O O . GLY A 1 94 ? 14.073 10.696 -30.622 1.00 80.31 94 GLY A O 1
ATOM 721 N N . ASP A 1 95 ? 13.945 9.057 -29.087 1.00 73.06 95 ASP A N 1
ATOM 722 C CA . ASP A 1 95 ? 14.809 9.688 -28.072 1.00 73.06 95 ASP A CA 1
ATOM 723 C C . ASP A 1 95 ? 16.260 9.803 -28.571 1.00 73.06 95 ASP A C 1
ATOM 725 O O . ASP A 1 95 ? 17.063 10.595 -28.073 1.00 73.06 95 ASP A O 1
ATOM 729 N N . SER A 1 96 ? 16.592 9.023 -29.600 1.00 60.28 96 SER A N 1
ATOM 730 C CA . SER A 1 96 ? 17.849 9.075 -30.332 1.00 60.28 96 SER A CA 1
ATOM 731 C C . SER A 1 96 ? 17.928 10.328 -31.204 1.00 60.28 96 SER A C 1
ATOM 733 O O . SER A 1 96 ? 17.907 10.244 -32.431 1.00 60.28 96 SER A O 1
ATOM 735 N N . ARG A 1 97 ? 18.073 11.509 -30.594 1.00 55.03 97 ARG A N 1
ATOM 736 C CA . ARG A 1 97 ? 18.718 12.620 -31.297 1.00 55.03 97 ARG A CA 1
ATOM 737 C C . ARG A 1 97 ? 20.223 12.354 -31.246 1.00 55.03 97 ARG A C 1
ATOM 739 O O . ARG A 1 97 ? 20.805 12.493 -30.168 1.00 55.03 97 ARG A O 1
ATOM 746 N N . PRO A 1 98 ? 20.873 11.960 -32.355 1.00 56.59 98 PRO A N 1
ATOM 747 C CA . PRO A 1 98 ? 22.322 11.857 -32.360 1.00 56.59 98 PRO A CA 1
ATOM 748 C C . PRO A 1 98 ? 22.900 13.223 -31.981 1.00 56.59 98 PRO A C 1
ATOM 750 O O . PRO A 1 98 ? 22.487 14.258 -32.516 1.00 56.59 98 PRO A O 1
ATOM 753 N N . LEU A 1 99 ? 23.821 13.233 -31.017 1.00 55.66 99 LEU A N 1
ATOM 754 C CA . LEU A 1 99 ? 24.607 14.427 -30.738 1.00 55.66 99 LEU A CA 1
ATOM 755 C C . LEU A 1 99 ? 25.368 14.789 -32.022 1.00 55.66 99 LEU A C 1
ATOM 757 O O . LEU A 1 99 ? 25.893 13.887 -32.682 1.00 55.66 99 LEU A O 1
ATOM 761 N N . PRO A 1 100 ? 25.418 16.073 -32.408 1.00 54.44 100 PRO A N 1
ATOM 762 C CA . PRO A 1 100 ? 26.171 16.470 -33.585 1.00 54.44 100 PRO A CA 1
ATOM 763 C C . PRO A 1 100 ? 27.644 16.084 -33.396 1.00 54.44 100 PRO A C 1
ATOM 765 O O . PRO A 1 100 ? 28.253 16.391 -32.372 1.00 54.44 100 PRO A O 1
ATOM 768 N N . SER A 1 101 ? 28.214 15.400 -34.390 1.00 53.47 101 SER A N 1
ATOM 769 C CA . SER A 1 101 ? 29.620 14.970 -34.400 1.00 53.47 101 SER A CA 1
ATOM 770 C C . SER A 1 101 ? 30.603 16.142 -34.492 1.00 53.47 101 SER A C 1
ATOM 772 O O . SER A 1 101 ? 31.790 15.979 -34.214 1.00 53.47 101 SER A O 1
ATOM 774 N N . VAL A 1 102 ? 30.112 17.325 -34.869 1.00 49.31 102 VAL A N 1
ATOM 775 C CA . VAL A 1 102 ? 30.866 18.575 -34.942 1.00 49.31 102 VAL A CA 1
ATOM 776 C C . VAL A 1 102 ? 29.998 19.686 -34.362 1.00 49.31 102 VAL A C 1
ATOM 778 O O . VAL A 1 102 ? 28.857 19.870 -34.781 1.00 49.31 102 VAL A O 1
ATOM 781 N N . LEU A 1 103 ? 30.539 20.419 -33.392 1.00 54.38 103 LEU A N 1
ATOM 782 C CA . LEU A 1 103 ? 29.940 21.645 -32.878 1.00 54.38 103 LEU A CA 1
ATOM 783 C C . LEU A 1 103 ? 30.725 22.824 -33.455 1.00 54.38 103 LEU A C 1
ATOM 785 O O . LEU A 1 103 ? 31.927 22.942 -33.221 1.00 54.38 103 LEU A O 1
ATOM 789 N N . GLU A 1 104 ? 30.055 23.687 -34.214 1.00 47.78 104 G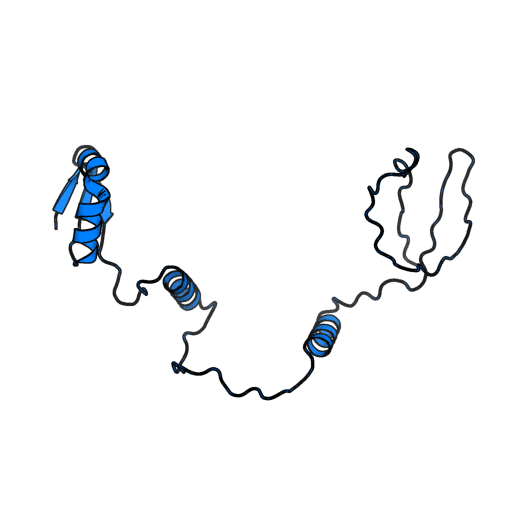LU A N 1
ATOM 790 C CA . GLU A 1 104 ? 30.623 24.967 -34.635 1.00 47.78 104 GLU A CA 1
ATOM 791 C C . GLU A 1 104 ? 30.441 25.959 -33.478 1.00 47.78 104 GLU A C 1
ATOM 793 O O . GLU A 1 104 ? 29.325 26.374 -33.162 1.00 47.78 104 GLU A O 1
ATOM 798 N N . VAL A 1 105 ? 31.530 26.267 -32.771 1.00 50.19 105 VAL A N 1
ATOM 799 C CA . VAL A 1 105 ? 31.513 27.190 -31.630 1.00 50.19 105 VAL A CA 1
ATOM 800 C C . VAL A 1 105 ? 32.009 28.550 -32.103 1.00 50.19 105 VAL A C 1
ATOM 802 O O . VAL A 1 105 ? 33.201 28.744 -32.327 1.00 50.19 105 VAL A O 1
ATOM 805 N N . SER A 1 106 ? 31.091 29.505 -32.227 1.00 44.69 106 SER A N 1
ATOM 806 C CA . SER A 1 106 ? 31.417 30.896 -32.548 1.00 44.69 106 SER A CA 1
ATOM 807 C C . SER A 1 106 ? 31.553 31.704 -31.260 1.00 44.69 106 SER A C 1
ATOM 809 O O . SER A 1 106 ? 30.590 31.834 -30.502 1.00 44.69 106 SER A O 1
ATOM 811 N N . VAL A 1 107 ? 32.736 32.265 -30.999 1.00 49.19 107 VAL A N 1
ATOM 812 C CA . VAL A 1 107 ? 32.972 33.124 -29.829 1.00 49.19 107 VAL A CA 1
ATOM 813 C C . VAL A 1 107 ? 32.964 34.580 -30.286 1.00 49.19 107 VAL A C 1
ATOM 815 O O . VAL A 1 107 ? 33.785 35.005 -31.095 1.00 49.19 107 VAL A O 1
ATOM 818 N N . THR A 1 108 ? 32.020 35.369 -29.770 1.00 43.91 108 THR A N 1
ATOM 819 C CA . THR A 1 108 ? 31.989 36.818 -30.018 1.00 43.91 108 THR A CA 1
ATOM 820 C C . THR A 1 108 ? 32.674 37.520 -28.856 1.00 43.91 108 THR A C 1
ATOM 822 O O . THR A 1 108 ? 32.234 37.390 -27.714 1.00 43.91 108 THR A O 1
ATOM 825 N N . THR A 1 109 ? 33.747 38.264 -29.125 1.00 50.16 109 THR A N 1
ATOM 826 C CA . THR A 1 109 ? 34.374 39.134 -28.119 1.00 50.16 109 THR A CA 1
ATOM 827 C C . THR A 1 109 ? 33.994 40.588 -28.387 1.00 50.16 109 THR A C 1
ATOM 829 O O . THR A 1 109 ? 33.475 40.917 -29.454 1.00 50.16 109 THR A O 1
ATOM 832 N N . ALA A 1 110 ? 34.256 41.488 -27.435 1.00 44.56 110 ALA A N 1
ATOM 833 C CA . ALA A 1 110 ? 33.947 42.917 -27.571 1.00 44.56 110 ALA A CA 1
ATOM 834 C C . ALA A 1 110 ? 34.615 43.603 -28.791 1.00 44.56 110 ALA A C 1
ATOM 836 O O . ALA A 1 110 ? 34.251 44.726 -29.122 1.00 44.56 110 ALA A O 1
ATOM 837 N N . ALA A 1 111 ? 35.559 42.934 -29.466 1.00 49.38 111 ALA A N 1
ATOM 838 C CA . ALA A 1 111 ? 36.254 43.412 -30.661 1.00 49.38 111 ALA A CA 1
ATOM 839 C C . ALA A 1 111 ? 35.733 42.812 -31.991 1.00 49.38 111 ALA A C 1
ATOM 841 O O . ALA A 1 111 ? 36.319 43.074 -33.038 1.00 49.38 111 ALA A O 1
ATOM 842 N N . GLY A 1 112 ? 34.644 42.033 -31.977 1.00 51.41 112 GLY A N 1
ATOM 843 C CA . GLY A 1 112 ? 34.087 41.371 -33.164 1.00 51.41 112 GLY A CA 1
ATOM 844 C C . GLY A 1 112 ? 34.159 39.839 -33.112 1.00 51.41 112 GLY A C 1
ATOM 845 O O . GLY A 1 112 ? 34.687 39.250 -32.164 1.00 51.41 112 GLY A O 1
ATOM 846 N N . LEU A 1 113 ? 33.553 39.196 -34.117 1.00 47.12 113 LEU A N 1
ATOM 847 C CA . LEU A 1 113 ? 33.385 37.742 -34.223 1.00 47.12 113 LEU A CA 1
ATOM 848 C C . LEU A 1 113 ? 34.672 37.076 -34.738 1.00 47.12 113 LEU A C 1
ATOM 850 O O . LEU A 1 113 ? 35.138 37.425 -35.821 1.00 47.12 113 LEU A O 1
ATOM 854 N N . HIS A 1 114 ? 35.203 36.093 -34.005 1.00 48.94 114 HIS A N 1
ATOM 855 C CA . HIS A 1 114 ? 36.292 35.228 -34.474 1.00 48.94 114 HIS A CA 1
ATOM 856 C C . HIS A 1 114 ? 35.845 33.761 -34.359 1.00 48.94 114 HIS A C 1
ATOM 858 O O . HIS A 1 114 ? 35.410 33.320 -33.294 1.00 48.94 114 HIS A O 1
ATOM 864 N N . VAL A 1 115 ? 35.891 33.014 -35.466 1.00 47.28 115 VAL A N 1
ATOM 865 C CA . VAL A 1 115 ? 35.596 31.570 -35.496 1.00 47.28 115 VAL A CA 1
ATOM 866 C C . VAL A 1 115 ? 36.934 30.842 -35.537 1.00 47.28 115 VAL A C 1
ATOM 868 O O . VAL A 1 115 ? 37.577 30.825 -36.583 1.00 47.28 115 VAL A O 1
ATOM 871 N N . ASP A 1 116 ? 37.377 30.282 -34.408 1.00 45.19 116 ASP A N 1
ATOM 872 C CA . ASP A 1 116 ? 38.737 29.728 -34.321 1.00 45.19 116 ASP A CA 1
ATOM 873 C C . ASP A 1 116 ? 38.856 28.246 -34.718 1.00 45.19 116 ASP A C 1
ATOM 875 O O . ASP A 1 116 ? 39.940 27.848 -35.134 1.00 45.19 116 ASP A O 1
ATOM 879 N N . ALA A 1 117 ? 37.798 27.419 -34.667 1.00 49.03 117 ALA A N 1
ATOM 880 C CA . ALA A 1 117 ? 37.842 26.050 -35.214 1.00 49.03 117 ALA A CA 1
ATOM 881 C C . ALA A 1 117 ? 36.491 25.311 -35.185 1.00 49.03 117 ALA A C 1
ATOM 883 O O . ALA A 1 117 ? 35.720 25.428 -34.233 1.00 49.03 117 ALA A O 1
ATOM 884 N N . CYS A 1 118 ? 36.280 24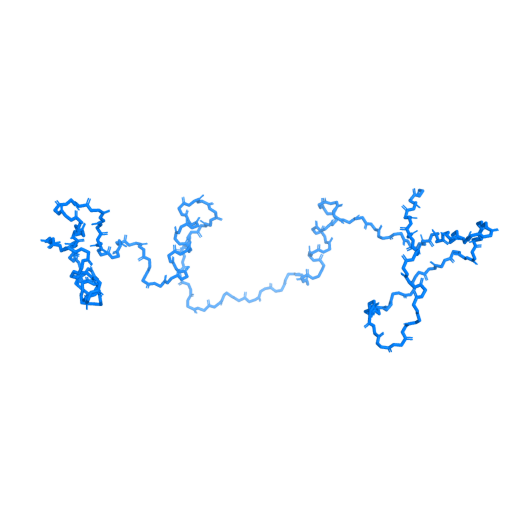.420 -36.164 1.00 41.94 118 CYS A N 1
ATOM 885 C CA . CYS A 1 118 ? 35.412 23.250 -36.002 1.00 41.94 118 CYS A CA 1
ATOM 886 C C . CYS A 1 118 ? 36.146 22.223 -35.128 1.00 41.94 118 CYS A C 1
ATOM 888 O O . CYS A 1 118 ? 37.132 21.634 -35.569 1.00 41.94 118 CYS A O 1
ATOM 890 N N . VAL A 1 119 ? 35.693 22.006 -33.892 1.00 51.41 119 VAL A N 1
ATOM 891 C CA . VAL A 1 119 ? 36.316 21.042 -32.973 1.00 51.41 119 VAL A CA 1
ATOM 892 C C . VAL A 1 119 ? 35.399 19.828 -32.841 1.00 51.41 119 VAL A C 1
ATOM 894 O O . VAL A 1 119 ? 34.250 19.958 -32.426 1.00 51.41 119 VAL A O 1
ATOM 897 N N . ALA A 1 120 ? 35.898 18.634 -33.172 1.00 41.12 120 ALA A N 1
ATOM 898 C CA . ALA A 1 120 ? 35.269 17.391 -32.729 1.00 41.12 120 ALA A CA 1
ATOM 899 C C . ALA A 1 120 ? 35.475 17.303 -31.207 1.00 41.12 120 ALA A C 1
ATOM 901 O O . ALA A 1 120 ? 36.631 17.245 -30.785 1.00 41.12 120 ALA A O 1
ATOM 902 N N . PRO A 1 121 ? 34.432 17.368 -30.361 1.00 44.84 121 PRO A N 1
ATOM 903 C CA . PRO A 1 121 ? 34.640 17.519 -28.926 1.00 44.84 121 PRO A CA 1
ATOM 904 C C . PRO A 1 121 ? 35.240 16.233 -28.331 1.00 44.84 121 PRO A C 1
ATOM 906 O O . PRO A 1 121 ? 34.573 15.196 -28.345 1.00 44.84 121 PRO A O 1
ATOM 909 N N . PRO A 1 122 ? 36.455 16.257 -27.747 1.00 40.41 122 PRO A N 1
ATOM 910 C CA . PRO A 1 122 ? 36.887 15.172 -26.884 1.00 40.41 122 PRO A CA 1
ATOM 911 C C . PRO A 1 122 ? 36.163 15.365 -25.551 1.00 40.41 122 PRO A C 1
ATOM 913 O O . PRO A 1 122 ? 36.538 16.216 -24.745 1.00 40.41 122 PRO A O 1
ATOM 916 N N . TYR A 1 123 ? 35.081 14.631 -25.300 1.00 44.56 123 TYR A N 1
ATOM 917 C CA . TYR A 1 123 ? 34.446 14.730 -23.992 1.00 44.56 123 TYR A CA 1
ATOM 918 C C . TYR A 1 123 ? 35.350 14.073 -22.937 1.00 44.56 123 TYR A C 1
ATOM 920 O O . TYR A 1 123 ? 35.603 12.871 -22.931 1.00 44.56 123 TYR A O 1
ATOM 928 N N . ARG A 1 124 ? 35.812 14.878 -21.983 1.00 34.84 124 ARG A N 1
ATOM 929 C CA . ARG A 1 124 ? 36.051 14.434 -20.610 1.00 34.84 124 ARG A CA 1
ATOM 930 C C . ARG A 1 124 ? 35.205 15.358 -19.752 1.00 34.84 124 ARG A C 1
ATOM 932 O O . ARG A 1 124 ? 35.347 16.572 -19.857 1.00 34.84 124 ARG A O 1
ATOM 939 N N . LEU A 1 125 ? 34.291 14.799 -18.960 1.00 34.16 125 LEU A N 1
ATOM 940 C CA . LEU A 1 125 ? 33.501 15.559 -17.990 1.00 34.16 125 LEU A CA 1
ATOM 941 C C . LEU A 1 125 ? 34.462 16.280 -17.036 1.00 34.16 125 LEU A C 1
ATOM 943 O O . LEU A 1 125 ? 34.998 15.671 -16.113 1.00 34.16 125 LEU A O 1
ATOM 947 N N . VAL A 1 126 ? 34.705 17.567 -17.273 1.00 37.72 126 VAL A N 1
ATOM 948 C CA . VAL A 1 126 ? 35.366 18.445 -16.310 1.00 37.72 126 VAL A CA 1
ATOM 949 C C . VAL A 1 126 ? 34.249 19.171 -15.579 1.00 37.72 126 VAL A C 1
ATOM 951 O O . VAL A 1 126 ? 33.459 19.886 -16.194 1.00 37.72 126 VAL A O 1
ATOM 954 N N . GLN A 1 127 ? 34.131 18.935 -14.272 1.00 38.00 127 GLN A N 1
ATOM 955 C CA . GLN A 1 127 ? 33.173 19.661 -13.444 1.00 38.00 127 GLN A CA 1
ATOM 956 C C . GLN A 1 127 ? 33.425 21.173 -13.591 1.00 38.00 127 GLN A C 1
ATOM 958 O O . GLN A 1 127 ? 34.572 21.604 -13.452 1.00 38.00 127 GLN A O 1
ATOM 963 N N . PRO A 1 128 ? 32.383 21.989 -13.822 1.00 41.47 128 PRO A N 1
ATOM 964 C CA . PRO A 1 128 ? 32.533 23.397 -14.193 1.00 41.47 128 PRO A CA 1
ATOM 965 C C . PRO A 1 128 ? 33.123 24.300 -13.094 1.00 41.47 128 PRO A C 1
ATOM 967 O O . PRO A 1 128 ? 33.316 25.481 -13.338 1.00 41.47 128 PRO A O 1
ATOM 970 N N . ASN A 1 129 ? 33.443 23.770 -11.907 1.00 39.16 129 ASN A N 1
ATOM 971 C CA . ASN A 1 129 ? 33.978 24.530 -10.772 1.00 39.16 129 ASN A CA 1
ATOM 972 C C . ASN A 1 129 ? 35.101 23.773 -10.033 1.00 39.16 129 ASN A C 1
ATOM 974 O O . ASN A 1 129 ? 35.082 23.658 -8.808 1.00 39.16 129 ASN A O 1
ATOM 978 N N . GLY A 1 130 ? 36.071 23.216 -10.761 1.00 40.69 130 GLY A N 1
ATOM 979 C CA . GLY A 1 130 ? 37.319 22.745 -10.147 1.00 40.69 130 GLY A CA 1
ATOM 980 C C . GLY A 1 130 ? 38.201 23.921 -9.679 1.00 40.69 130 GLY A C 1
ATOM 981 O O . GLY A 1 130 ? 38.182 24.982 -10.312 1.00 40.69 130 GLY A O 1
ATOM 982 N N . PRO A 1 131 ? 38.983 23.777 -8.593 1.00 36.12 131 PRO A N 1
ATOM 983 C CA . PRO A 1 131 ? 39.859 24.842 -8.109 1.00 36.12 131 PRO A CA 1
ATOM 984 C C . PRO A 1 131 ? 40.971 25.113 -9.136 1.00 36.12 131 PRO A C 1
ATOM 986 O O . PRO A 1 131 ? 41.782 24.236 -9.419 1.00 36.12 131 PRO A O 1
ATOM 989 N N . GLY A 1 132 ? 40.986 26.322 -9.711 1.00 47.94 132 GLY A N 1
ATOM 990 C CA . GLY A 1 132 ? 42.000 26.763 -10.682 1.00 47.94 132 GLY A CA 1
ATOM 991 C C . GLY A 1 132 ? 41.490 27.559 -11.892 1.00 47.94 132 GLY A C 1
ATOM 992 O O . GLY A 1 132 ? 42.305 28.021 -12.686 1.00 47.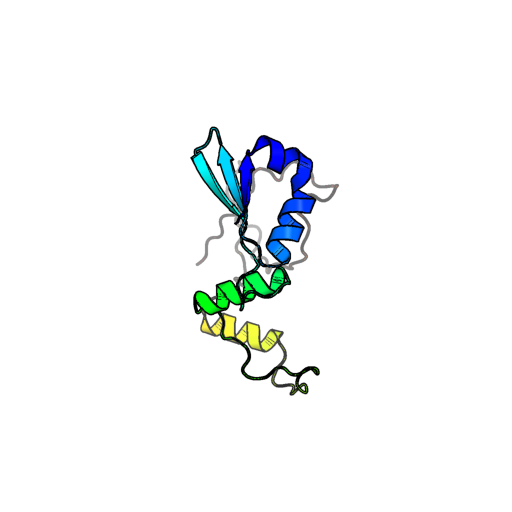94 132 GLY A O 1
ATOM 993 N N . CYS A 1 133 ? 40.176 27.750 -12.067 1.00 39.53 133 CYS A N 1
ATOM 994 C CA . CYS A 1 133 ? 39.648 28.493 -13.217 1.00 39.53 133 CYS A CA 1
ATOM 995 C C . CYS A 1 133 ? 39.634 30.019 -12.972 1.00 39.53 133 CYS A C 1
ATOM 997 O O . CYS A 1 133 ? 39.067 30.493 -11.986 1.00 39.53 133 CYS A O 1
ATOM 999 N N . ALA A 1 134 ? 40.256 30.792 -13.870 1.00 42.16 134 ALA A N 1
ATOM 1000 C CA . ALA A 1 134 ? 40.264 32.258 -13.845 1.00 42.16 134 ALA A CA 1
ATOM 1001 C C . ALA A 1 134 ? 38.856 32.846 -14.128 1.00 42.16 134 ALA A C 1
ATOM 1003 O O . ALA A 1 134 ? 38.060 32.225 -14.837 1.00 42.16 134 ALA A O 1
ATOM 1004 N N . PRO A 1 135 ? 38.524 34.059 -13.635 1.00 42.66 135 PRO A N 1
ATOM 1005 C CA . PRO A 1 135 ? 37.142 34.555 -13.520 1.00 42.66 135 PRO A CA 1
ATOM 1006 C C . PRO A 1 135 ? 36.456 34.966 -14.842 1.00 42.66 135 PRO A C 1
ATOM 1008 O O . PRO A 1 135 ? 35.387 35.572 -14.814 1.00 42.66 135 PRO A O 1
ATOM 1011 N N . ILE A 1 136 ? 37.015 34.626 -16.006 1.00 43.09 136 ILE A N 1
ATOM 1012 C CA . ILE A 1 136 ? 36.500 35.044 -17.326 1.00 43.09 136 ILE A CA 1
ATOM 1013 C C . ILE A 1 136 ? 35.260 34.223 -17.761 1.00 43.09 136 ILE A C 1
ATOM 1015 O O . ILE A 1 136 ? 34.534 34.613 -18.671 1.00 43.09 136 ILE A O 1
ATOM 1019 N N . CYS A 1 137 ? 34.920 33.132 -17.065 1.00 40.41 137 CYS A N 1
ATOM 1020 C CA . CYS A 1 137 ? 33.847 32.205 -17.463 1.00 40.41 137 CYS A CA 1
ATOM 1021 C C . CYS A 1 137 ? 32.391 32.719 -17.344 1.00 40.41 137 CYS A C 1
ATOM 1023 O O . CYS A 1 137 ? 31.465 31.927 -17.498 1.00 40.41 137 CYS A O 1
ATOM 1025 N N . ARG A 1 138 ? 32.126 34.010 -17.088 1.00 41.09 138 ARG A N 1
ATOM 1026 C CA . ARG A 1 138 ? 30.741 34.509 -16.914 1.00 41.09 138 ARG A CA 1
ATOM 1027 C C . ARG A 1 138 ? 30.038 35.039 -18.169 1.00 41.09 138 ARG A C 1
ATOM 1029 O O . ARG A 1 138 ? 28.862 35.369 -18.058 1.00 41.09 138 ARG A O 1
ATOM 1036 N N . GLN A 1 139 ? 30.682 35.125 -19.337 1.00 39.56 139 GLN A N 1
ATOM 1037 C CA . GLN A 1 139 ? 30.046 35.749 -20.519 1.00 39.56 139 GLN A CA 1
ATOM 1038 C C . GLN A 1 139 ? 30.049 34.924 -21.812 1.00 39.56 139 GLN A C 1
ATOM 1040 O O . GLN A 1 139 ? 29.520 35.389 -22.819 1.00 39.56 139 GLN A O 1
ATOM 1045 N N . ALA A 1 140 ? 30.548 33.687 -21.809 1.00 36.66 140 ALA A N 1
ATOM 1046 C CA . ALA A 1 140 ? 30.430 32.822 -22.981 1.00 36.66 140 ALA A CA 1
ATOM 1047 C C . ALA A 1 140 ? 29.028 32.191 -23.036 1.00 36.66 140 ALA A C 1
ATOM 1049 O O . ALA A 1 140 ? 28.781 31.123 -22.475 1.00 36.66 140 ALA A O 1
ATOM 1050 N N . ARG A 1 141 ? 28.084 32.871 -23.695 1.00 37.69 141 ARG A N 1
ATOM 1051 C CA . ARG A 1 141 ? 26.798 32.276 -24.073 1.00 37.69 141 ARG A CA 1
ATOM 1052 C C . ARG A 1 141 ? 27.035 31.429 -25.325 1.00 37.69 141 ARG A C 1
ATOM 1054 O O . ARG A 1 141 ? 27.227 31.974 -26.405 1.00 37.69 141 ARG A O 1
ATOM 1061 N N . ILE A 1 142 ? 27.080 30.108 -25.165 1.00 43.22 142 ILE A N 1
ATOM 1062 C CA . ILE A 1 142 ? 27.188 29.169 -26.288 1.00 43.22 142 ILE A CA 1
ATOM 1063 C C . ILE A 1 142 ? 25.781 28.991 -26.860 1.00 43.22 142 ILE A C 1
ATOM 1065 O O . ILE A 1 142 ? 24.956 28.287 -26.278 1.00 43.22 142 ILE A O 1
ATOM 1069 N N . GLU A 1 143 ? 25.486 29.661 -27.972 1.00 37.97 143 GLU A N 1
ATOM 1070 C CA . GLU A 1 143 ? 24.284 29.380 -28.756 1.00 37.97 143 GLU A CA 1
ATOM 1071 C C . GLU A 1 143 ? 24.585 28.246 -29.735 1.00 37.97 143 GLU A C 1
ATOM 1073 O O . GLU A 1 143 ? 25.398 28.373 -30.647 1.00 37.97 143 GLU A O 1
ATOM 1078 N N . LEU A 1 144 ? 23.942 27.102 -29.504 1.00 37.88 144 LEU A N 1
ATOM 1079 C CA . LEU A 1 144 ? 24.012 25.943 -30.384 1.00 37.88 144 LEU A CA 1
ATOM 1080 C C . LEU A 1 144 ? 23.130 26.209 -31.609 1.00 37.88 144 LEU A C 1
ATOM 1082 O O . LEU A 1 144 ? 21.915 26.016 -31.551 1.00 37.88 144 LEU A O 1
ATOM 1086 N N . ILE A 1 145 ? 23.730 26.643 -32.716 1.00 38.56 145 ILE A N 1
ATOM 1087 C CA . ILE A 1 145 ? 23.035 26.718 -34.003 1.00 38.56 145 ILE A CA 1
ATOM 1088 C C . ILE A 1 145 ? 23.195 25.361 -34.689 1.00 38.56 145 ILE A C 1
ATOM 1090 O O . ILE A 1 145 ? 24.275 25.008 -35.153 1.00 38.56 145 ILE A O 1
ATOM 1094 N N . ALA A 1 146 ? 22.117 24.581 -34.724 1.00 36.56 146 ALA A N 1
ATOM 1095 C CA . ALA A 1 146 ? 22.041 23.404 -35.581 1.00 36.56 146 ALA A CA 1
ATOM 1096 C C . ALA A 1 146 ? 21.733 23.866 -37.014 1.00 36.56 146 ALA A C 1
ATOM 1098 O O . ALA A 1 146 ? 20.754 24.587 -37.214 1.00 36.56 146 ALA A O 1
ATOM 1099 N N . ARG A 1 147 ? 22.562 23.475 -37.985 1.00 42.06 147 ARG A N 1
ATOM 1100 C CA . ARG A 1 147 ? 22.204 23.500 -39.409 1.00 42.06 147 ARG A CA 1
ATOM 1101 C C . ARG A 1 147 ? 21.682 22.136 -39.829 1.00 42.06 147 ARG A C 1
ATOM 1103 O O . ARG A 1 147 ? 22.228 21.134 -39.316 1.00 42.06 147 ARG A O 1
#

Mean predicted aligned error: 19.63 Å

Nearest PDB structures (foldseek):
  6jqy-assembly1_A  TM=9.055E-01  e=1.693E-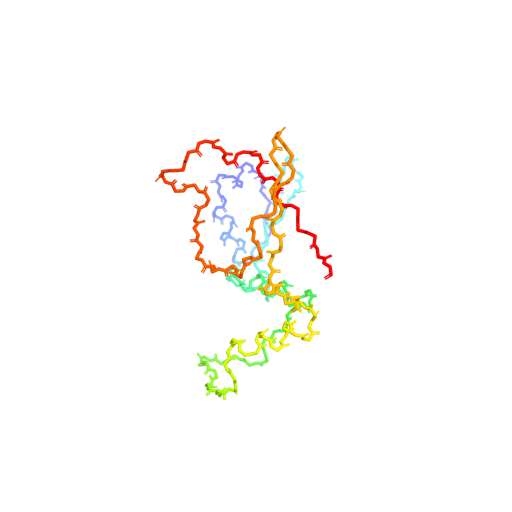03  Mycobacterium tuberculosis CDC1551
  2odk-assembly2_D  TM=7.656E-01  e=6.133E-02  Nitrosomonas europaea
  3k33-assembly1_C-2  TM=5.308E-01  e=5.738E-02  Punavirus P1

pLDDT: mean 70.21, std 20.71, range [34.16, 94.75]

Radius of gyration: 31.48 Å; Cα contacts (8 Å, |Δi|>4): 118; chains: 1; bounding box: 61×63×66 Å

Secondary structure (DSSP, 8-state):
-EEEEHHHHHHHHHHHHHHHHTT--EEEEETTEEEEEE-PPPTTS-SSHHHHHHHHHHHTTSSPPPSS--SSPPPP---S-HHHHHHHHHHHTT---PPPS-EE-PEEETTEEE---EE--------TT-TT--GGGGS--------

Foldseek 3Di:
DAEDEPVRCVVCVVVVLVVQCVADKYFYDHPNHGDDIRHHDDVPQDPDPVRNVVSVCCVVVVDPDDPDDDPDDDDDDDDDDPVVVVVVVCVVVVVPPDDPQWFQWWFADPVGTDRDDGDRDPDDDDPPDDPDDDPPPPPRPGDGDDD

Sequence (147 aa):
MHAIGIEALKNRLSEFVRLAGRGETVLVTDRDRVVAELVPPREGRSLSVPDAFLAELVRQGCVTAPRFVSVTPPPRIPVQPTEEALADLARDRGDSRPLPSVLEVSVTTAAGLHVDACVAPPYRLVQPNGPGCAPICRQARIELIAR

Solvent-accessible surface area (backbone atoms only — not comparable to full-atom values): 9776 Å² total; per-residue (Å²): 119,45,81,42,43,55,70,58,42,72,78,40,42,73,59,54,51,53,44,10,66,72,65,36,44,34,38,32,19,56,95,90,38,82,76,50,72,44,59,38,80,54,91,89,55,51,96,44,73,75,45,39,53,50,50,49,36,36,74,71,64,78,42,80,78,77,93,68,90,70,97,61,83,80,83,90,75,91,83,73,61,69,67,60,57,51,52,51,52,32,53,77,70,56,70,60,66,77,75,72,77,60,53,74,59,72,51,75,52,101,89,51,80,51,74,85,55,83,44,66,77,81,87,68,95,68,71,98,79,59,96,85,74,71,90,73,79,82,71,82,75,83,73,86,77,83,129